Protein AF-A0A918HF29-F1 (afdb_monomer)

Organism: NCBI:txid68254

Mean predicted aligned error: 12.71 Å

Radius of gyration: 18.75 Å; Cα contacts (8 Å, |Δi|>4): 85; chains: 1; bounding box: 42×31×50 Å

pLDDT: mean 72.16, std 12.86, range [43.59, 89.19]

Sequence (106 aa):
MLRAMFMIATASAAASSNPTGVLTFLAALGAAAVCIGARWAFNVRGAVDTTLARRRAALELMGQRAGDLSLADTKSLGPGFFKFMGGVITVAGLALLALSLILATG

Foldseek 3Di:
DVVVVVVVLVVVLVVDPDLVSVLVVLLVQLVVLLVQLVCLLVVPVVPLVVVLVVVVVVVVVVCVVVPDDDPVPPPRCDSVNSNVSSPVSNVVSVVSNVVSVVSVVD

Nearest PDB structures (foldseek):
  2b5u-assembly2_C  TM=2.911E-01  e=2.385E+00  Escherichia coli
  5ew5-assembly4_D  TM=2.986E-01  e=3.570E+00  Escherichia coli

Structure (mmCIF, N/CA/C/O backbone):
data_AF-A0A918HF29-F1
#
_entry.id   AF-A0A918HF29-F1
#
loop_
_atom_site.group_PDB
_atom_site.id
_atom_site.type_symbol
_atom_site.label_atom_id
_atom_site.label_alt_id
_atom_site.label_comp_id
_atom_site.label_asym_id
_atom_site.label_entity_id
_atom_site.label_seq_id
_atom_site.pdbx_PDB_ins_code
_atom_site.Cartn_x
_atom_site.Cartn_y
_atom_site.Cartn_z
_atom_site.occupancy
_atom_site.B_iso_or_equiv
_atom_site.auth_seq_id
_atom_site.auth_comp_id
_atom_site.auth_asym_id
_atom_site.auth_atom_id
_atom_site.pdbx_PDB_model_num
ATOM 1 N N . MET A 1 1 ? 14.335 0.901 15.802 1.00 49.38 1 MET A N 1
ATOM 2 C CA . MET A 1 1 ? 15.407 0.190 15.070 1.00 49.38 1 MET A CA 1
ATOM 3 C C . MET A 1 1 ? 15.080 -0.032 13.594 1.00 49.38 1 MET A C 1
ATOM 5 O O . MET A 1 1 ? 15.836 0.463 12.776 1.00 49.38 1 MET A O 1
ATOM 9 N N . LEU A 1 2 ? 13.937 -0.631 13.228 1.00 46.12 2 LEU A N 1
ATOM 10 C CA . LEU A 1 2 ? 13.549 -0.870 11.819 1.00 46.12 2 LEU A CA 1
ATOM 11 C C . LEU A 1 2 ? 13.585 0.388 10.921 1.00 46.12 2 LEU A C 1
ATOM 13 O O . LEU A 1 2 ? 14.032 0.338 9.784 1.00 46.12 2 LEU A O 1
ATOM 17 N N . ARG A 1 3 ? 13.164 1.540 11.459 1.00 46.47 3 ARG A N 1
ATOM 18 C CA . ARG A 1 3 ? 13.126 2.824 10.739 1.00 46.47 3 ARG A CA 1
ATOM 19 C C . ARG A 1 3 ? 14.519 3.406 10.459 1.00 46.47 3 ARG A C 1
ATOM 21 O O . ARG A 1 3 ? 14.734 3.969 9.397 1.00 46.47 3 ARG A O 1
ATOM 28 N N . ALA A 1 4 ? 15.458 3.223 11.390 1.00 43.59 4 ALA A N 1
ATOM 29 C CA . ALA A 1 4 ? 16.859 3.611 11.211 1.00 43.59 4 ALA A CA 1
ATOM 30 C C . ALA A 1 4 ? 17.564 2.669 10.225 1.00 43.59 4 ALA A C 1
ATOM 32 O O . ALA A 1 4 ? 18.318 3.113 9.372 1.00 43.59 4 ALA A O 1
ATOM 33 N N . MET A 1 5 ? 17.236 1.378 10.283 1.00 49.00 5 MET A N 1
ATOM 34 C CA . MET A 1 5 ? 17.751 0.364 9.365 1.00 49.00 5 MET A CA 1
ATOM 35 C C . MET A 1 5 ? 17.302 0.625 7.915 1.00 49.00 5 MET A C 1
ATOM 37 O O . MET A 1 5 ? 18.110 0.519 6.999 1.00 49.00 5 MET A O 1
ATOM 41 N N . PHE A 1 6 ? 16.053 1.069 7.716 1.00 54.00 6 PHE A N 1
ATOM 42 C CA . PHE A 1 6 ? 15.547 1.497 6.406 1.00 54.00 6 PHE A CA 1
ATOM 43 C C . PHE A 1 6 ? 16.278 2.748 5.883 1.00 54.00 6 PHE A C 1
ATOM 45 O O . PHE A 1 6 ? 16.633 2.801 4.712 1.00 54.00 6 PHE A O 1
ATOM 52 N N . MET A 1 7 ? 16.556 3.717 6.766 1.00 52.16 7 MET A N 1
ATOM 53 C CA . MET A 1 7 ? 17.277 4.958 6.438 1.00 52.16 7 MET A CA 1
ATOM 54 C C . MET A 1 7 ? 18.748 4.706 6.058 1.00 52.16 7 MET A C 1
ATOM 56 O O . MET A 1 7 ? 19.284 5.336 5.147 1.00 52.16 7 MET A O 1
ATOM 60 N N . ILE A 1 8 ? 19.399 3.755 6.731 1.00 51.78 8 ILE A N 1
ATOM 61 C CA . ILE A 1 8 ? 20.790 3.370 6.456 1.00 51.78 8 ILE A CA 1
ATOM 62 C C . ILE A 1 8 ? 20.879 2.566 5.150 1.00 51.78 8 ILE A C 1
ATOM 64 O O . ILE A 1 8 ? 21.774 2.812 4.344 1.00 51.78 8 ILE A O 1
ATOM 68 N N . ALA A 1 9 ? 19.920 1.674 4.881 1.00 54.28 9 ALA A N 1
ATOM 69 C CA . ALA A 1 9 ? 19.857 0.941 3.615 1.00 54.28 9 ALA A CA 1
ATOM 70 C C . ALA A 1 9 ? 19.634 1.876 2.410 1.00 54.28 9 ALA A C 1
ATOM 72 O O . ALA A 1 9 ? 20.287 1.710 1.380 1.00 54.28 9 ALA A O 1
ATOM 73 N N . THR A 1 10 ? 18.786 2.905 2.553 1.00 54.50 10 THR A N 1
ATOM 74 C CA . THR A 1 10 ? 18.590 3.932 1.512 1.00 54.50 10 THR A CA 1
ATOM 75 C C . THR A 1 10 ? 19.845 4.772 1.268 1.00 54.50 10 THR A C 1
ATOM 77 O O . THR A 1 10 ? 20.131 5.121 0.127 1.00 54.50 10 THR A O 1
ATOM 80 N N . ALA A 1 11 ? 20.623 5.066 2.317 1.00 50.69 11 ALA A N 1
ATOM 81 C CA . ALA A 1 11 ? 21.866 5.826 2.189 1.00 50.69 11 ALA A CA 1
ATOM 82 C C . ALA A 1 11 ? 22.987 5.001 1.529 1.00 50.69 11 ALA A C 1
ATOM 84 O O . ALA A 1 11 ? 23.738 5.523 0.709 1.00 50.69 11 ALA A O 1
ATOM 85 N N . SER A 1 12 ? 23.069 3.699 1.828 1.00 53.78 12 SER A N 1
ATOM 86 C CA . SER A 1 12 ? 24.084 2.807 1.252 1.00 53.78 12 SER A CA 1
ATOM 87 C C . SER A 1 12 ? 23.862 2.517 -0.237 1.00 53.78 12 SER A C 1
ATOM 89 O O . SER A 1 12 ? 24.837 2.308 -0.955 1.00 53.78 12 SER A O 1
ATOM 91 N N . ALA A 1 13 ? 22.613 2.520 -0.715 1.00 53.59 13 ALA A N 1
ATOM 92 C CA . ALA A 1 13 ? 22.306 2.350 -2.138 1.00 53.59 13 ALA A CA 1
ATOM 93 C C . ALA A 1 13 ? 22.669 3.591 -2.977 1.00 53.59 13 ALA A C 1
ATOM 95 O O . ALA A 1 13 ? 23.006 3.458 -4.148 1.00 53.59 13 ALA A O 1
ATOM 96 N N . ALA A 1 14 ? 22.649 4.787 -2.375 1.00 52.97 14 ALA A N 1
ATOM 97 C CA . ALA A 1 14 ? 23.045 6.032 -3.036 1.00 52.97 14 ALA A CA 1
ATOM 98 C C . ALA A 1 14 ? 24.575 6.213 -3.138 1.00 52.97 14 ALA A C 1
ATOM 100 O O . ALA A 1 14 ? 25.044 6.992 -3.962 1.00 52.97 14 ALA A O 1
ATOM 101 N N . ALA A 1 15 ? 25.355 5.499 -2.316 1.00 53.75 15 ALA A N 1
ATOM 102 C CA . ALA A 1 15 ? 26.810 5.655 -2.221 1.00 53.75 15 ALA A CA 1
ATOM 103 C C . ALA A 1 15 ? 27.617 4.744 -3.169 1.00 53.75 15 ALA A C 1
ATOM 105 O O . ALA A 1 15 ? 28.828 4.910 -3.291 1.00 53.75 15 ALA A O 1
ATOM 106 N N . SER A 1 16 ? 26.980 3.786 -3.848 1.00 49.62 16 SER A N 1
ATOM 107 C CA . SER A 1 16 ? 27.639 2.910 -4.817 1.00 49.62 16 SER A CA 1
ATOM 108 C C . SER A 1 16 ? 27.017 3.129 -6.188 1.00 49.62 16 SER A C 1
ATOM 110 O O . SER A 1 16 ? 25.829 2.886 -6.380 1.00 49.62 16 SER A O 1
ATOM 112 N N . SER A 1 17 ? 27.827 3.562 -7.154 1.00 60.59 17 SER A N 1
ATOM 113 C CA . SER A 1 17 ? 27.497 3.643 -8.582 1.00 60.59 17 SER A CA 1
ATOM 114 C C . SER A 1 17 ? 27.344 2.245 -9.204 1.00 60.59 17 SER A C 1
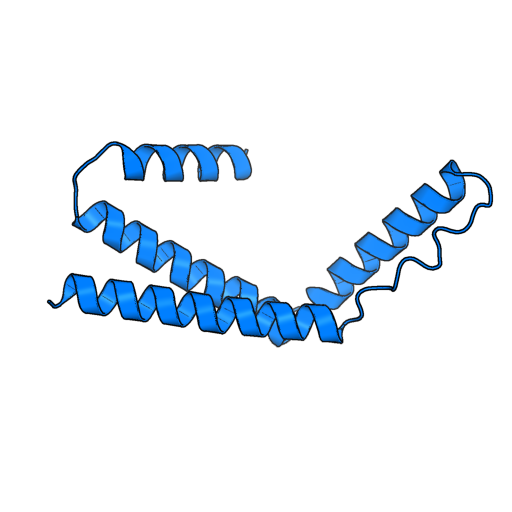ATOM 116 O O . SER A 1 17 ? 27.965 1.932 -10.217 1.00 60.59 17 SER A O 1
ATOM 118 N N . ASN A 1 18 ? 26.581 1.367 -8.553 1.00 68.19 18 ASN A N 1
ATOM 119 C CA . ASN A 1 18 ? 26.311 0.011 -8.994 1.00 68.19 18 ASN A CA 1
ATOM 120 C C . ASN A 1 18 ? 24.894 -0.012 -9.576 1.00 68.19 18 ASN A C 1
ATOM 122 O O . ASN A 1 18 ? 23.927 -0.037 -8.804 1.00 68.19 18 ASN A O 1
ATOM 126 N N . PRO A 1 19 ? 24.736 0.009 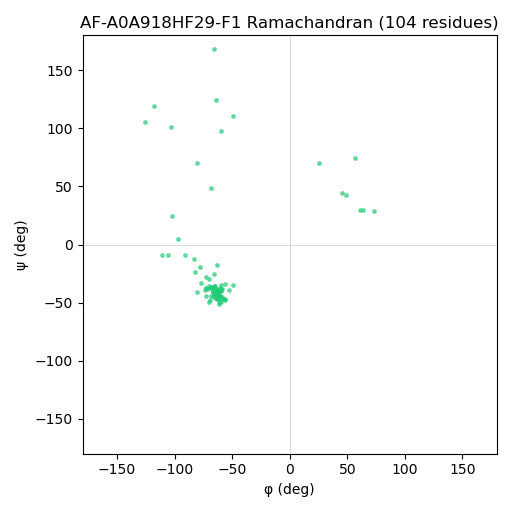-10.912 1.00 69.50 19 PRO A N 1
ATOM 127 C CA . PRO A 1 19 ? 23.418 0.068 -11.550 1.00 69.50 19 PRO A CA 1
ATOM 128 C C . PRO A 1 19 ? 22.520 -1.089 -11.090 1.00 69.50 19 PRO A C 1
ATOM 130 O O . PRO A 1 19 ? 21.333 -0.901 -10.836 1.00 69.50 19 PRO A O 1
ATOM 133 N N . THR A 1 20 ? 23.109 -2.258 -10.834 1.00 78.75 20 THR A N 1
ATOM 134 C CA . THR A 1 20 ? 22.422 -3.429 -10.278 1.00 78.75 20 THR A CA 1
ATOM 135 C C . THR A 1 20 ? 21.865 -3.183 -8.874 1.00 78.75 20 THR A C 1
ATOM 137 O O . THR A 1 20 ? 20.751 -3.605 -8.569 1.00 78.75 20 THR A O 1
ATOM 140 N N . GLY A 1 21 ? 22.600 -2.475 -8.010 1.00 75.88 21 GLY A N 1
ATOM 141 C CA . GLY A 1 21 ? 22.152 -2.154 -6.651 1.00 75.88 21 GLY A CA 1
ATOM 142 C C . GLY A 1 21 ? 20.951 -1.210 -6.655 1.00 75.88 21 GLY A C 1
ATOM 143 O O . GLY A 1 21 ? 19.983 -1.432 -5.926 1.00 75.88 21 GLY A O 1
ATOM 144 N N . VAL A 1 22 ? 20.976 -0.215 -7.544 1.00 79.50 22 VAL A N 1
ATOM 145 C CA . VAL A 1 22 ? 19.872 0.735 -7.734 1.00 79.50 22 VAL A CA 1
ATOM 146 C C . VAL A 1 22 ? 18.623 0.026 -8.260 1.00 79.50 22 VAL A C 1
ATOM 148 O O . VAL A 1 22 ? 17.548 0.216 -7.697 1.00 79.50 22 VAL A O 1
ATOM 151 N N . LEU A 1 23 ? 18.753 -0.844 -9.268 1.00 82.62 23 LEU A N 1
ATOM 152 C CA . LEU A 1 23 ? 17.629 -1.622 -9.809 1.00 82.62 23 LEU A CA 1
ATOM 153 C C . LEU A 1 23 ? 17.022 -2.560 -8.765 1.00 82.62 23 LEU A C 1
ATOM 155 O O . LEU A 1 23 ? 15.806 -2.608 -8.598 1.00 82.62 23 LEU A O 1
ATOM 159 N N . THR A 1 24 ? 17.865 -3.255 -7.999 1.00 83.81 24 THR A N 1
ATOM 160 C CA . THR A 1 24 ? 17.397 -4.159 -6.938 1.00 83.81 24 THR A CA 1
ATOM 161 C C . THR A 1 24 ? 16.638 -3.387 -5.858 1.00 83.81 24 THR A C 1
ATOM 163 O O . THR A 1 24 ? 15.589 -3.832 -5.388 1.00 83.81 24 THR A O 1
ATOM 166 N N . PHE A 1 25 ? 17.127 -2.199 -5.493 1.00 82.69 25 PHE A N 1
ATOM 167 C CA . PHE A 1 25 ? 16.452 -1.324 -4.542 1.00 82.69 25 PHE A CA 1
ATOM 168 C C . PHE A 1 25 ? 15.111 -0.809 -5.085 1.00 82.69 25 PHE A C 1
ATOM 170 O O . PHE A 1 25 ? 14.108 -0.836 -4.370 1.00 82.69 25 PHE A O 1
ATOM 177 N N . LEU A 1 26 ? 15.067 -0.395 -6.353 1.00 82.50 26 LEU A N 1
ATOM 178 C CA . LEU A 1 26 ? 13.854 0.093 -7.009 1.00 82.50 26 LEU A CA 1
ATOM 179 C C . LEU A 1 26 ? 12.783 -1.004 -7.097 1.00 82.50 26 LEU A C 1
ATOM 181 O O . LEU A 1 26 ? 11.619 -0.762 -6.767 1.00 82.50 26 LEU A O 1
ATOM 185 N N . ALA A 1 27 ? 13.189 -2.224 -7.454 1.00 82.44 27 ALA A N 1
ATOM 186 C CA . ALA A 1 27 ? 12.317 -3.389 -7.489 1.00 82.44 27 ALA A CA 1
ATOM 187 C C . ALA A 1 27 ? 11.780 -3.744 -6.091 1.00 82.44 27 ALA A C 1
ATOM 189 O O . ALA A 1 27 ? 10.575 -3.941 -5.912 1.00 82.44 27 ALA A O 1
ATOM 190 N N . ALA A 1 28 ? 12.647 -3.762 -5.074 1.00 85.31 28 ALA A N 1
ATOM 191 C CA . ALA A 1 28 ? 12.241 -4.016 -3.693 1.00 85.31 28 ALA A CA 1
ATOM 192 C C . ALA A 1 28 ? 11.256 -2.952 -3.177 1.00 85.31 28 ALA A C 1
ATOM 194 O O . ALA A 1 28 ? 10.269 -3.286 -2.515 1.00 85.31 28 ALA A O 1
ATOM 195 N N . LEU A 1 29 ? 11.485 -1.679 -3.512 1.00 83.75 29 LEU A N 1
ATOM 196 C CA . LEU A 1 29 ? 10.605 -0.574 -3.138 1.00 83.75 29 LEU A CA 1
ATOM 197 C C . LEU A 1 29 ? 9.240 -0.677 -3.831 1.00 83.75 29 LEU A C 1
ATOM 199 O O . LEU A 1 29 ? 8.209 -0.525 -3.172 1.00 83.75 29 LEU A O 1
ATOM 203 N N . GLY A 1 30 ? 9.224 -0.990 -5.129 1.00 84.31 30 GLY A N 1
ATOM 204 C CA . GLY A 1 30 ? 7.999 -1.222 -5.893 1.00 84.31 30 GLY A CA 1
ATOM 205 C C . GLY A 1 30 ? 7.178 -2.381 -5.324 1.00 84.31 30 GLY A C 1
ATOM 206 O O . GLY A 1 30 ? 5.987 -2.220 -5.053 1.00 84.31 30 GLY A O 1
ATOM 207 N N . ALA A 1 31 ? 7.816 -3.516 -5.030 1.00 83.44 31 ALA A N 1
ATOM 208 C CA . ALA A 1 31 ? 7.158 -4.673 -4.421 1.00 83.44 31 ALA A CA 1
ATOM 209 C C . ALA A 1 31 ? 6.597 -4.357 -3.023 1.00 83.44 31 ALA A C 1
ATOM 211 O O . ALA A 1 31 ? 5.455 -4.706 -2.711 1.00 83.44 31 ALA A O 1
ATOM 212 N N . ALA A 1 32 ? 7.361 -3.646 -2.188 1.00 83.88 32 ALA A N 1
ATOM 213 C CA . ALA A 1 32 ? 6.897 -3.215 -0.873 1.00 83.88 32 ALA A CA 1
ATOM 214 C C . ALA A 1 32 ? 5.686 -2.272 -0.978 1.00 83.88 32 ALA A C 1
ATOM 216 O O . ALA A 1 32 ? 4.710 -2.441 -0.240 1.00 83.88 32 ALA A O 1
ATOM 217 N N . ALA A 1 33 ? 5.715 -1.321 -1.917 1.00 82.50 33 ALA A N 1
ATOM 218 C CA . ALA A 1 33 ? 4.601 -0.419 -2.185 1.00 82.50 33 ALA A CA 1
ATOM 219 C C . ALA A 1 33 ? 3.355 -1.181 -2.656 1.00 82.50 33 ALA A C 1
ATOM 221 O O . ALA A 1 33 ? 2.274 -0.940 -2.126 1.00 82.50 33 ALA A O 1
ATOM 222 N N . VAL A 1 34 ? 3.487 -2.163 -3.554 1.00 87.44 34 VAL A N 1
ATOM 223 C CA . VAL A 1 34 ? 2.364 -3.018 -3.982 1.00 87.44 34 VAL A CA 1
ATOM 224 C C . VAL A 1 34 ? 1.754 -3.767 -2.800 1.00 87.44 34 VAL A C 1
ATOM 226 O O . VAL A 1 34 ? 0.542 -3.696 -2.599 1.00 87.44 34 VAL A O 1
ATOM 229 N N . CYS A 1 35 ? 2.574 -4.428 -1.979 1.00 82.69 35 CYS A N 1
ATOM 230 C CA . CYS A 1 35 ? 2.108 -5.185 -0.816 1.00 82.69 35 CYS A CA 1
ATOM 231 C C . CYS A 1 35 ? 1.389 -4.298 0.210 1.00 82.69 35 CYS A C 1
ATOM 233 O O . CYS A 1 35 ? 0.328 -4.664 0.724 1.00 82.69 35 CYS A O 1
ATOM 235 N N . ILE A 1 36 ? 1.949 -3.123 0.512 1.00 79.56 36 ILE A N 1
ATOM 236 C CA . ILE A 1 36 ? 1.348 -2.176 1.456 1.00 79.56 36 ILE A CA 1
ATOM 237 C C . ILE A 1 36 ? 0.088 -1.562 0.845 1.00 79.56 36 ILE A C 1
ATOM 239 O O . ILE A 1 36 ? -0.964 -1.603 1.473 1.00 79.56 36 ILE A O 1
ATOM 243 N N . GLY A 1 37 ? 0.151 -1.061 -0.383 1.00 82.38 37 GLY A N 1
ATOM 244 C CA . GLY A 1 37 ? -0.996 -0.483 -1.078 1.00 82.38 37 GLY A CA 1
ATOM 245 C C . GLY A 1 37 ? -2.164 -1.464 -1.166 1.00 82.38 37 GLY A C 1
ATOM 246 O O . GLY A 1 37 ? -3.273 -1.133 -0.750 1.00 82.38 37 GLY A O 1
ATOM 247 N N . ALA A 1 38 ? -1.903 -2.714 -1.563 1.00 80.19 38 ALA A N 1
ATOM 248 C CA . ALA A 1 38 ? -2.929 -3.745 -1.706 1.00 80.19 38 ALA A CA 1
ATOM 249 C C . ALA A 1 38 ? -3.540 -4.115 -0.351 1.00 80.19 38 ALA A C 1
ATOM 251 O O . ALA A 1 38 ? -4.756 -4.272 -0.229 1.00 80.19 38 ALA A O 1
ATOM 252 N N . ARG A 1 39 ? -2.721 -4.179 0.705 1.00 82.94 39 ARG A N 1
ATOM 253 C CA . ARG A 1 39 ? -3.207 -4.414 2.068 1.00 82.94 39 ARG A CA 1
ATOM 254 C C . ARG A 1 39 ? -4.200 -3.343 2.523 1.00 82.94 39 ARG A C 1
ATOM 256 O O . ARG A 1 39 ? -5.169 -3.682 3.199 1.00 82.94 39 ARG A O 1
ATOM 263 N N . TRP A 1 40 ? -3.982 -2.083 2.159 1.00 76.81 40 TRP A N 1
ATOM 264 C CA . TRP A 1 40 ? -4.894 -0.986 2.500 1.00 76.81 40 TRP A CA 1
ATOM 265 C C . TRP A 1 40 ? -6.097 -0.929 1.547 1.00 76.81 40 TRP A C 1
ATOM 267 O O . TRP A 1 40 ? -7.226 -0.779 2.010 1.00 76.81 40 TRP A O 1
ATOM 277 N N . ALA A 1 41 ? -5.890 -1.143 0.244 1.00 76.62 41 ALA A N 1
ATOM 278 C CA . ALA A 1 41 ? -6.937 -1.155 -0.781 1.00 76.62 41 ALA A CA 1
ATOM 279 C C . ALA A 1 41 ? -7.990 -2.246 -0.531 1.00 76.62 41 ALA A C 1
ATOM 281 O O . ALA A 1 41 ? -9.193 -1.986 -0.601 1.00 76.62 41 ALA A O 1
ATOM 282 N N . PHE A 1 42 ? -7.543 -3.452 -0.177 1.00 76.62 42 PHE A N 1
ATOM 283 C CA . PHE A 1 42 ? -8.408 -4.603 0.093 1.00 76.62 42 PHE A CA 1
ATOM 284 C C . PHE A 1 42 ? -8.698 -4.814 1.584 1.00 76.62 42 PHE A C 1
ATOM 286 O O . PHE A 1 42 ? -9.344 -5.793 1.944 1.00 76.62 42 PHE A O 1
ATOM 293 N N . ASN A 1 43 ? -8.244 -3.907 2.457 1.00 76.38 43 ASN A N 1
ATOM 294 C CA . ASN A 1 43 ? -8.387 -4.018 3.912 1.00 76.38 43 ASN A CA 1
ATOM 295 C C . ASN A 1 43 ? -7.956 -5.399 4.463 1.00 76.38 43 ASN A C 1
ATOM 297 O O . ASN A 1 43 ? -8.615 -6.003 5.312 1.00 76.38 43 ASN A O 1
ATOM 301 N N . VAL A 1 44 ? -6.836 -5.927 3.964 1.00 71.69 44 VAL A N 1
ATOM 302 C CA . VAL A 1 44 ? -6.353 -7.264 4.329 1.00 71.69 44 VAL A CA 1
ATOM 303 C C . VAL A 1 44 ? -6.005 -7.288 5.820 1.00 71.69 44 VAL A C 1
ATOM 305 O O . VAL A 1 44 ? -5.190 -6.488 6.294 1.00 71.69 44 VAL A O 1
ATOM 308 N N . ARG A 1 45 ? -6.620 -8.223 6.559 1.00 72.44 45 ARG A N 1
ATOM 309 C CA . ARG A 1 45 ? -6.548 -8.346 8.031 1.00 72.44 45 ARG A CA 1
ATOM 310 C C . ARG A 1 45 ? -7.079 -7.122 8.799 1.00 72.44 45 ARG A C 1
ATOM 312 O O . ARG A 1 45 ? -6.562 -6.823 9.874 1.00 72.44 45 ARG A O 1
ATOM 319 N N . GLY A 1 46 ? -8.043 -6.379 8.252 1.00 71.31 46 GLY A N 1
ATOM 320 C CA . GLY A 1 46 ? -8.592 -5.200 8.935 1.00 71.31 46 GLY A CA 1
ATOM 321 C C . GLY A 1 46 ? -7.545 -4.098 9.137 1.00 71.31 46 GLY A C 1
ATOM 322 O O . GLY A 1 46 ? -7.563 -3.382 10.135 1.00 71.31 46 GLY A O 1
ATOM 323 N N . ALA A 1 47 ? -6.554 -3.988 8.244 1.00 72.06 47 ALA A N 1
ATOM 324 C CA . ALA A 1 47 ? -5.478 -3.001 8.365 1.00 72.06 47 ALA A CA 1
ATOM 325 C C . ALA A 1 47 ? -6.002 -1.553 8.391 1.00 72.06 47 ALA A C 1
ATOM 327 O O . ALA A 1 47 ? -5.460 -0.704 9.103 1.00 72.06 47 ALA A O 1
ATOM 328 N N . VAL A 1 48 ? -7.077 -1.281 7.651 1.00 74.12 48 VAL A N 1
ATOM 329 C CA . VAL A 1 48 ? -7.755 0.018 7.660 1.00 74.12 48 VAL A CA 1
ATOM 330 C C . VAL A 1 48 ? -8.521 0.191 8.969 1.00 74.12 48 VAL A C 1
ATOM 332 O O . VAL A 1 48 ? -8.380 1.225 9.615 1.00 74.12 48 VAL A O 1
ATOM 335 N N . ASP A 1 49 ? -9.233 -0.840 9.422 1.00 75.00 49 ASP A N 1
ATOM 336 C CA . ASP A 1 49 ? -10.029 -0.791 10.656 1.00 75.00 49 ASP A CA 1
ATOM 337 C C . ASP A 1 49 ? -9.160 -0.612 11.902 1.00 75.00 49 ASP A C 1
ATOM 339 O O . ASP A 1 49 ? -9.456 0.212 12.762 1.00 75.00 49 ASP A O 1
ATOM 343 N N . THR A 1 50 ? -8.026 -1.307 11.973 1.00 76.75 50 THR A N 1
ATOM 344 C CA . THR A 1 50 ? -7.042 -1.153 13.056 1.00 76.75 50 THR A CA 1
ATOM 345 C C . THR A 1 50 ? -6.393 0.230 13.048 1.00 76.75 50 THR A C 1
ATOM 347 O O . THR A 1 50 ? -6.154 0.809 14.110 1.00 76.75 50 THR A O 1
ATOM 350 N N . THR A 1 51 ? -6.141 0.799 11.867 1.00 76.31 51 THR A N 1
ATOM 351 C CA . THR A 1 51 ? -5.617 2.165 11.737 1.00 76.31 51 THR A CA 1
ATOM 352 C C . THR A 1 51 ? -6.650 3.197 12.180 1.00 76.31 51 THR A C 1
ATOM 354 O O . THR A 1 51 ? -6.319 4.128 12.919 1.00 76.31 51 THR A O 1
ATOM 357 N N . LEU A 1 52 ? -7.903 3.020 11.766 1.00 74.00 52 LEU A N 1
ATOM 358 C CA . LEU A 1 52 ? -9.015 3.876 12.163 1.00 74.00 52 LEU A CA 1
ATOM 359 C C . LEU A 1 52 ? -9.276 3.783 13.669 1.00 74.00 52 LEU A C 1
ATOM 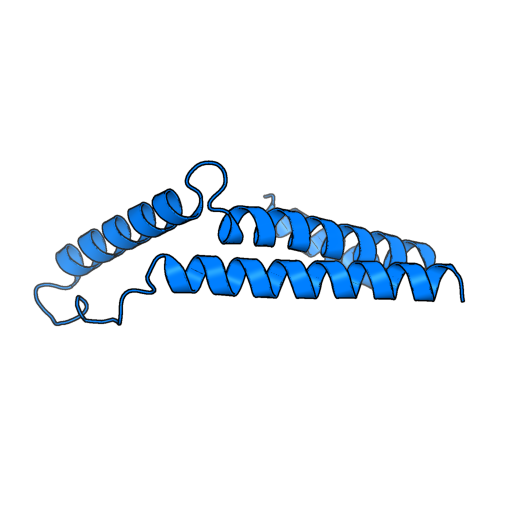361 O O . LEU A 1 52 ? -9.419 4.818 14.313 1.00 74.00 52 LEU A O 1
ATOM 365 N N . ALA A 1 53 ? -9.250 2.580 14.246 1.00 79.69 53 ALA A N 1
ATOM 366 C CA . ALA A 1 53 ? -9.396 2.365 1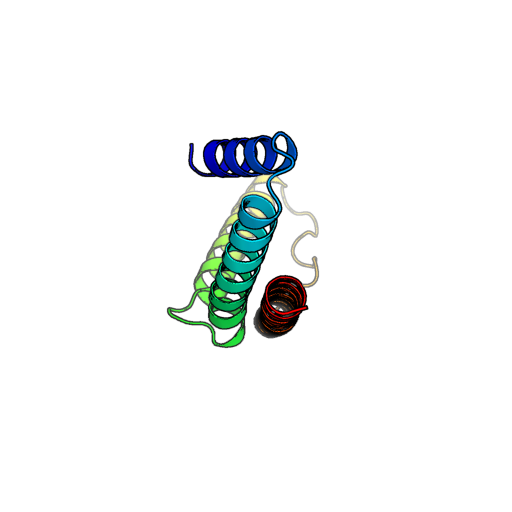5.684 1.00 79.69 53 ALA A CA 1
ATOM 367 C C . ALA A 1 53 ? -8.289 3.073 16.481 1.00 79.69 53 ALA A C 1
ATOM 369 O O . ALA A 1 53 ? -8.580 3.782 17.441 1.00 79.69 53 ALA A O 1
ATOM 370 N N . ARG A 1 54 ? -7.024 2.977 16.041 1.00 78.81 54 ARG A N 1
ATOM 371 C CA . ARG A 1 54 ? -5.915 3.714 16.676 1.00 78.81 54 ARG A CA 1
ATOM 372 C C . ARG A 1 54 ? -6.075 5.226 16.572 1.00 78.81 54 ARG A C 1
ATOM 374 O O . ARG A 1 54 ? -5.762 5.928 17.528 1.00 78.81 54 ARG A O 1
ATOM 381 N N . ARG A 1 55 ? -6.534 5.737 15.426 1.00 73.00 55 ARG A N 1
ATOM 382 C CA . ARG A 1 55 ? -6.762 7.179 15.253 1.00 73.00 55 ARG A CA 1
ATOM 383 C C . ARG A 1 55 ? -7.902 7.683 16.129 1.00 73.00 55 ARG A C 1
ATOM 385 O O . ARG A 1 55 ? -7.748 8.742 16.720 1.00 73.00 55 ARG A O 1
ATOM 392 N N . ARG A 1 56 ? -8.996 6.926 16.252 1.00 75.25 56 ARG A N 1
ATOM 393 C CA . ARG A 1 56 ? -10.108 7.256 17.159 1.00 75.25 56 ARG A CA 1
ATOM 394 C C . ARG A 1 56 ? -9.643 7.298 18.611 1.00 75.25 56 ARG A C 1
ATOM 396 O O . ARG A 1 56 ? -9.809 8.327 19.246 1.00 75.25 56 ARG A O 1
ATOM 403 N N . ALA A 1 57 ? -8.933 6.268 19.071 1.00 79.19 57 ALA A N 1
ATOM 404 C CA . ALA A 1 57 ? -8.372 6.247 20.423 1.00 79.19 57 ALA A CA 1
ATOM 405 C C . ALA A 1 57 ? -7.395 7.414 20.676 1.00 79.19 57 ALA A C 1
ATOM 407 O O . ALA A 1 57 ? -7.397 8.020 21.742 1.00 79.19 57 ALA A O 1
ATOM 408 N N . ALA A 1 58 ? -6.570 7.777 19.687 1.00 79.19 58 ALA A N 1
ATOM 409 C CA . ALA A 1 58 ? -5.676 8.929 19.802 1.00 79.19 58 ALA A CA 1
ATOM 410 C C . ALA A 1 58 ? -6.440 10.263 19.864 1.00 79.19 58 ALA A C 1
ATOM 412 O O . ALA A 1 58 ? -6.061 11.141 20.633 1.00 79.19 58 ALA A O 1
ATOM 413 N N . LEU A 1 59 ? -7.510 10.417 19.079 1.00 73.31 59 LEU A N 1
ATOM 414 C CA . LEU A 1 59 ? -8.368 11.604 19.110 1.00 73.31 59 LEU A CA 1
ATOM 415 C C . LEU A 1 59 ? -9.155 11.706 20.420 1.00 73.31 59 LEU A C 1
ATOM 417 O O . LEU A 1 59 ? -9.283 12.805 20.943 1.00 73.31 59 LEU A O 1
ATOM 421 N N . GLU A 1 60 ? -9.614 10.589 20.983 1.00 76.00 60 GLU A N 1
ATOM 422 C CA . GLU A 1 60 ? -10.262 10.543 22.300 1.00 76.00 60 GLU A CA 1
ATOM 423 C C . GLU A 1 60 ? -9.300 10.983 23.412 1.00 76.00 60 GLU A C 1
ATOM 425 O O . GLU A 1 60 ? -9.646 11.846 24.216 1.00 76.00 60 GLU A O 1
ATOM 430 N N . LEU A 1 61 ? -8.059 10.481 23.409 1.00 77.00 61 LEU A N 1
ATOM 431 C CA . LEU A 1 61 ? -7.022 10.913 24.356 1.00 77.00 61 LEU A CA 1
ATOM 432 C C . LEU A 1 61 ? -6.661 12.395 24.197 1.00 77.00 61 LEU A C 1
ATOM 434 O O . LEU A 1 61 ? -6.411 13.086 25.186 1.00 77.00 61 LEU A O 1
ATOM 438 N N . MET A 1 62 ? -6.623 12.894 22.960 1.00 69.44 62 MET A N 1
ATOM 439 C CA . MET A 1 62 ? -6.383 14.312 22.692 1.00 69.44 62 MET A CA 1
ATOM 440 C C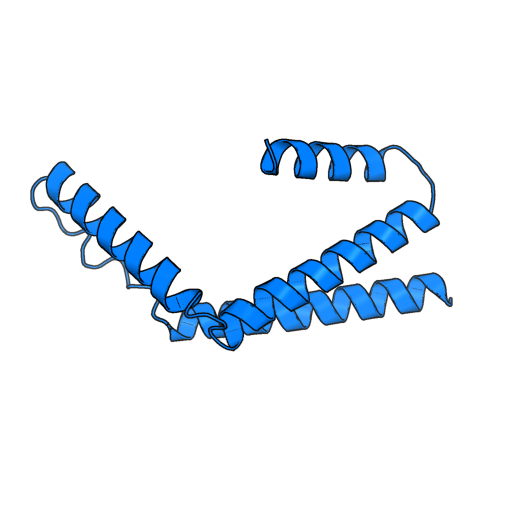 . MET A 1 62 ? -7.576 15.179 23.101 1.00 69.44 62 MET A C 1
ATOM 442 O O . MET A 1 62 ? -7.358 16.246 23.659 1.00 69.44 62 MET A O 1
ATOM 446 N N . GLY A 1 63 ? -8.812 14.719 22.900 1.00 68.31 63 GLY A N 1
ATOM 447 C CA . GLY A 1 63 ? -10.025 15.406 23.350 1.00 68.31 63 GLY A CA 1
ATOM 448 C C . GLY A 1 63 ? -10.110 15.489 24.874 1.00 68.31 63 GLY A C 1
ATOM 449 O O . GLY A 1 63 ? -10.413 16.549 25.416 1.00 68.31 63 GLY A O 1
ATOM 450 N N . GLN A 1 64 ? -9.734 14.414 25.572 1.00 69.38 64 GLN A N 1
ATOM 451 C CA . GLN A 1 64 ? -9.626 14.406 27.033 1.00 69.38 64 GLN A CA 1
ATOM 452 C C . GLN A 1 64 ? -8.517 15.333 27.552 1.00 69.38 64 GLN A C 1
ATOM 454 O O . GLN A 1 64 ? -8.687 15.958 28.595 1.00 69.38 64 GLN A O 1
ATOM 459 N N . ARG A 1 65 ? -7.389 15.454 26.835 1.00 67.81 65 ARG A N 1
ATOM 460 C CA . ARG A 1 65 ? -6.296 16.379 27.193 1.00 67.81 65 ARG A CA 1
ATOM 461 C C . ARG A 1 65 ? -6.577 17.838 26.851 1.00 67.81 65 ARG A C 1
ATOM 463 O O . ARG A 1 65 ? -6.071 18.710 27.547 1.00 67.81 65 ARG A O 1
ATOM 470 N N . ALA A 1 66 ? -7.304 18.099 25.769 1.00 64.69 66 ALA A N 1
ATOM 471 C CA . ALA A 1 66 ? -7.508 19.447 25.250 1.00 64.69 66 ALA A CA 1
ATOM 472 C C . ALA A 1 66 ? -8.633 20.206 25.958 1.00 64.69 66 ALA A C 1
ATOM 474 O O . ALA A 1 66 ? -8.715 21.412 25.769 1.00 64.69 66 ALA A O 1
ATOM 475 N N . GLY A 1 67 ? -9.462 19.534 26.767 1.00 62.78 67 GLY A N 1
ATOM 476 C CA . GLY A 1 67 ? -10.531 20.192 27.515 1.00 62.78 67 GLY A CA 1
ATOM 477 C C . GLY A 1 67 ? -11.471 20.961 26.586 1.00 62.78 67 GLY A C 1
ATOM 478 O O . GLY A 1 67 ? -11.437 22.182 26.531 1.00 62.78 67 GLY A O 1
ATOM 479 N N . ASP A 1 68 ? -12.318 20.230 25.866 1.00 63.19 68 ASP A N 1
ATOM 480 C CA . ASP A 1 68 ? -13.582 20.766 25.343 1.00 63.19 68 ASP A CA 1
ATOM 481 C C . ASP A 1 68 ? -13.549 21.748 24.151 1.00 63.19 68 ASP A C 1
ATOM 483 O O . ASP A 1 68 ? -14.475 22.532 23.966 1.00 63.19 68 ASP A O 1
ATOM 487 N N . LEU A 1 69 ? -12.560 21.685 23.251 1.00 53.88 69 LEU A N 1
ATOM 488 C CA . LEU A 1 69 ? -12.644 22.433 21.986 1.00 53.88 69 LEU A CA 1
ATOM 489 C C . LEU A 1 69 ? -12.456 21.558 20.749 1.00 53.88 69 LEU A C 1
ATOM 491 O O . LEU A 1 69 ? -11.348 21.176 20.384 1.00 53.88 69 LEU A O 1
ATOM 495 N N . SER A 1 70 ? -13.584 21.310 20.075 1.00 52.53 70 SER A N 1
ATOM 496 C CA . SER A 1 70 ? -13.729 21.448 18.618 1.00 52.53 70 SER A CA 1
ATOM 497 C C . SER A 1 70 ? -12.591 20.864 17.758 1.00 52.53 70 SER A C 1
ATOM 499 O O . SER A 1 70 ? -12.108 21.479 16.814 1.00 52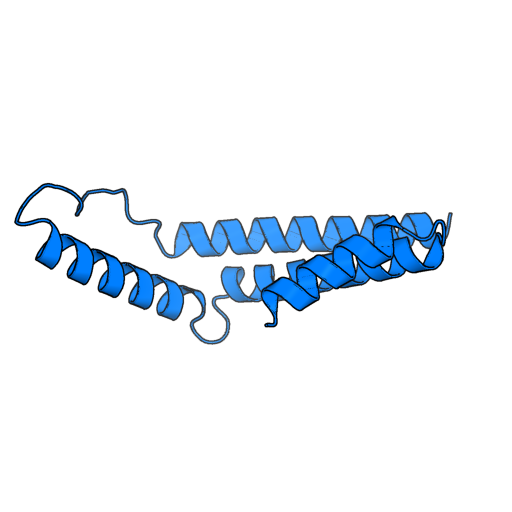.53 70 SER A O 1
ATOM 501 N N . LEU A 1 71 ? -12.131 19.656 18.088 1.00 52.53 71 LEU A N 1
ATOM 502 C CA . LEU A 1 71 ? -11.221 18.852 17.254 1.00 52.53 71 LEU A CA 1
ATOM 503 C C . LEU A 1 71 ? -11.910 17.608 16.679 1.00 52.53 71 LEU A C 1
ATOM 505 O O . LEU A 1 71 ? -11.371 16.951 15.784 1.00 52.53 71 LEU A O 1
ATOM 509 N N . ALA A 1 72 ? -13.131 17.329 17.151 1.00 48.88 72 ALA A N 1
ATOM 510 C CA . ALA A 1 72 ? -13.997 16.264 16.658 1.00 48.88 72 ALA A CA 1
ATOM 511 C C . ALA A 1 72 ? -14.409 16.456 15.184 1.00 48.88 72 ALA A C 1
ATOM 513 O O . ALA A 1 72 ? -14.789 15.483 14.538 1.00 48.88 72 ALA A O 1
ATOM 514 N N . ASP A 1 73 ? -14.266 17.669 14.635 1.00 47.88 73 ASP A N 1
ATOM 515 C CA . ASP A 1 73 ? -14.628 18.003 13.251 1.00 47.88 73 ASP A CA 1
ATOM 516 C C . ASP A 1 73 ? -13.423 18.093 12.295 1.00 47.88 73 ASP A C 1
ATOM 518 O O . ASP A 1 73 ? -13.459 18.723 11.240 1.00 47.88 73 ASP A O 1
ATOM 522 N N . THR A 1 74 ? -12.312 17.422 12.609 1.00 51.25 74 THR A N 1
ATOM 523 C CA . THR A 1 74 ? -11.260 17.203 11.603 1.00 51.25 74 THR A CA 1
ATOM 524 C C . THR A 1 74 ? -11.639 16.032 10.706 1.00 51.25 74 THR A C 1
ATOM 526 O O . THR A 1 74 ? -11.053 14.954 10.782 1.00 51.25 74 THR A O 1
ATOM 529 N N . LYS A 1 75 ? -12.668 16.258 9.873 1.00 52.97 75 LYS A N 1
ATOM 530 C CA . LYS A 1 75 ? -12.967 15.570 8.605 1.00 52.97 75 LYS A CA 1
ATOM 531 C C . LYS A 1 75 ? -12.385 14.155 8.565 1.00 52.97 75 LYS A C 1
ATOM 533 O O . LYS A 1 75 ? -11.376 13.901 7.906 1.00 52.97 75 LYS A O 1
ATOM 538 N N . SER A 1 76 ? -12.975 13.273 9.376 1.00 56.84 76 SER A N 1
ATOM 539 C CA . SER A 1 76 ? -12.479 11.918 9.610 1.00 56.84 76 SER A CA 1
ATOM 540 C C . SER A 1 76 ? -12.198 11.252 8.266 1.00 56.84 76 SER A C 1
ATOM 542 O O . SER A 1 76 ? -13.120 11.018 7.484 1.00 56.84 76 SER A O 1
ATOM 544 N N . LEU A 1 77 ? -10.917 11.018 7.959 1.00 65.25 77 LEU A N 1
ATOM 545 C CA . LEU A 1 77 ? -10.494 10.316 6.750 1.00 65.25 77 LEU A CA 1
ATOM 546 C C . LEU A 1 77 ? -11.127 8.926 6.797 1.00 65.25 77 LEU A C 1
ATOM 548 O O . LEU A 1 77 ? -10.657 8.039 7.509 1.00 65.25 77 LEU A O 1
ATOM 552 N N . GLY A 1 78 ? -12.255 8.779 6.105 1.00 68.00 78 GLY A N 1
ATOM 553 C CA . GLY A 1 78 ? -13.076 7.584 6.181 1.00 68.00 78 GLY A CA 1
ATOM 554 C C . GLY A 1 78 ? -12.360 6.358 5.610 1.00 68.00 78 GLY A C 1
ATOM 555 O O . GLY A 1 78 ? -11.356 6.488 4.901 1.00 68.00 78 GLY A O 1
ATOM 556 N N . PRO A 1 79 ? -12.906 5.153 5.838 1.00 72.12 79 PRO A N 1
ATOM 557 C CA . PRO A 1 79 ? -12.375 3.914 5.266 1.00 72.12 79 PRO A CA 1
ATOM 558 C C . PRO A 1 79 ? -12.129 4.010 3.750 1.00 72.12 79 PRO A C 1
ATOM 560 O O . PRO A 1 79 ? -11.144 3.479 3.242 1.00 72.12 79 PRO A O 1
ATOM 563 N N . GLY A 1 80 ? -12.982 4.750 3.030 1.00 75.19 80 GLY A N 1
ATOM 564 C CA . GLY A 1 80 ? -12.846 4.994 1.592 1.00 75.19 80 GLY A CA 1
ATOM 565 C C . GLY A 1 80 ? -11.563 5.735 1.195 1.00 75.19 80 GLY A C 1
ATOM 566 O O . GLY A 1 80 ? -10.936 5.355 0.211 1.00 75.19 80 GLY A O 1
ATOM 567 N N . PHE A 1 81 ? -11.113 6.722 1.979 1.00 76.94 81 PHE A N 1
ATOM 568 C CA . PHE A 1 81 ? -9.867 7.450 1.705 1.00 76.94 81 PHE A CA 1
ATOM 569 C C . PHE A 1 81 ? -8.650 6.527 1.798 1.00 76.94 81 PHE A C 1
ATOM 571 O O . PHE A 1 81 ? -7.760 6.562 0.952 1.00 76.94 81 PHE A O 1
ATOM 578 N N . PHE A 1 82 ? -8.631 5.654 2.803 1.00 76.94 82 PHE A N 1
ATOM 579 C CA . PHE A 1 82 ? -7.547 4.697 2.988 1.00 76.94 82 PHE A CA 1
ATOM 580 C C . PHE A 1 82 ? -7.514 3.625 1.901 1.00 76.94 82 PHE A C 1
ATOM 582 O O . PHE A 1 82 ? -6.430 3.261 1.446 1.00 76.94 82 PHE A O 1
ATOM 589 N N . LYS A 1 83 ? -8.682 3.173 1.434 1.00 79.62 83 LYS A N 1
ATOM 590 C CA . LYS A 1 83 ? -8.768 2.268 0.281 1.00 79.62 83 LYS A CA 1
ATOM 591 C C . LYS A 1 83 ? -8.289 2.948 -1.004 1.00 79.62 83 LYS A C 1
ATOM 593 O O . LYS A 1 83 ? -7.525 2.341 -1.749 1.00 79.62 83 LYS A O 1
ATOM 598 N N . PHE A 1 84 ? -8.671 4.209 -1.225 1.00 81.88 84 PHE A N 1
ATOM 599 C CA . PHE A 1 84 ? -8.211 5.007 -2.365 1.00 81.88 84 PHE A CA 1
ATOM 600 C C . PHE A 1 84 ? -6.689 5.198 -2.352 1.00 81.88 84 PHE A C 1
ATOM 602 O O . PHE A 1 84 ? -6.020 4.861 -3.325 1.00 81.88 84 PHE A O 1
ATOM 609 N N . MET A 1 85 ? -6.126 5.646 -1.225 1.00 82.44 85 MET A N 1
ATOM 610 C CA . MET A 1 85 ? -4.677 5.790 -1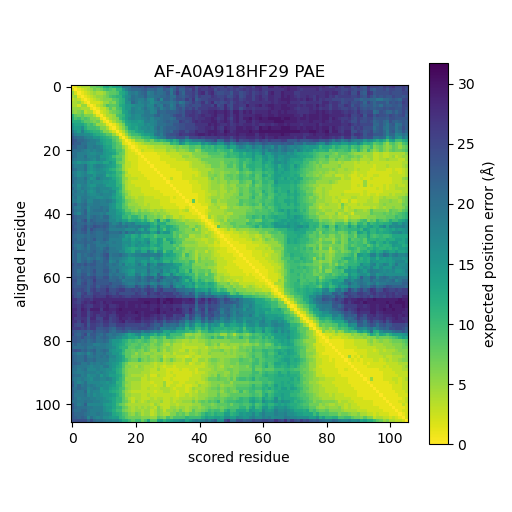.060 1.00 82.44 85 MET A CA 1
ATOM 611 C C . MET A 1 85 ? -3.947 4.456 -1.232 1.00 82.44 85 MET A C 1
ATOM 613 O O . MET A 1 85 ? -2.905 4.415 -1.878 1.00 82.44 85 MET A O 1
ATOM 617 N N . GLY A 1 86 ? -4.508 3.360 -0.712 1.00 82.25 86 GLY A N 1
ATOM 618 C CA . GLY A 1 86 ? -3.990 2.015 -0.946 1.00 82.25 8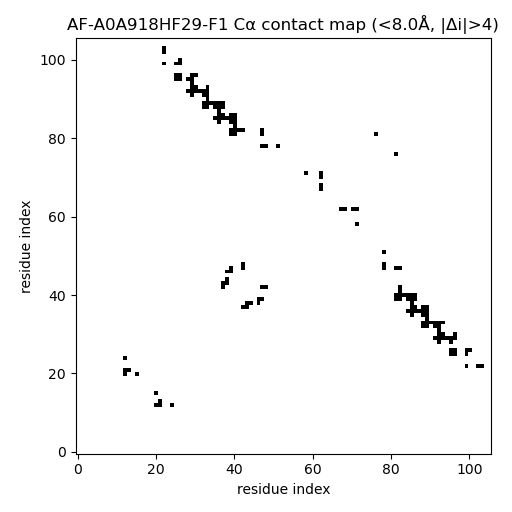6 GLY A CA 1
ATOM 619 C C . GLY A 1 86 ? -3.898 1.688 -2.437 1.00 82.25 86 GLY A C 1
ATOM 620 O O . GLY A 1 86 ? -2.839 1.279 -2.902 1.00 82.25 86 GLY A O 1
ATOM 621 N N . GLY A 1 87 ? -4.965 1.954 -3.197 1.00 82.69 87 GLY A N 1
ATOM 622 C CA . GLY A 1 87 ? -4.991 1.752 -4.647 1.00 82.69 87 GLY A CA 1
ATOM 623 C C . GLY A 1 87 ? -3.948 2.592 -5.389 1.00 82.69 87 GLY A C 1
ATOM 624 O O . GLY A 1 87 ? -3.201 2.052 -6.203 1.00 82.69 87 GLY A O 1
ATOM 625 N N . VAL A 1 88 ? -3.832 3.883 -5.062 1.00 88.25 88 VAL A N 1
ATOM 626 C CA . VAL A 1 88 ? -2.815 4.777 -5.649 1.00 88.25 88 VAL A CA 1
ATOM 627 C C . VAL A 1 88 ? -1.401 4.251 -5.383 1.00 88.25 88 VAL A C 1
ATOM 629 O O . VAL A 1 88 ? -0.586 4.185 -6.301 1.00 88.25 88 VAL A O 1
ATOM 632 N N . ILE A 1 89 ? -1.118 3.821 -4.149 1.00 84.06 89 ILE A N 1
ATOM 633 C CA . ILE A 1 89 ? 0.188 3.268 -3.765 1.00 84.06 89 ILE A CA 1
ATOM 634 C C . ILE A 1 89 ? 0.471 1.960 -4.519 1.00 84.06 89 ILE A C 1
ATOM 636 O O . ILE A 1 89 ? 1.599 1.746 -4.961 1.00 84.06 89 ILE A O 1
ATOM 640 N N . THR A 1 90 ? -0.534 1.101 -4.716 1.00 87.19 90 THR A N 1
ATOM 641 C CA . THR A 1 90 ? -0.380 -0.128 -5.508 1.00 87.19 90 THR A CA 1
ATOM 642 C C . THR A 1 90 ? -0.033 0.172 -6.961 1.00 87.19 90 THR A C 1
ATOM 644 O O . THR A 1 90 ? 0.903 -0.425 -7.491 1.00 87.19 90 THR A O 1
ATOM 647 N N . VAL A 1 91 ? -0.746 1.104 -7.600 1.00 89.19 91 VAL A N 1
ATOM 648 C CA . VAL A 1 91 ? -0.489 1.486 -8.999 1.00 89.19 91 VAL A CA 1
ATOM 649 C C . VAL A 1 91 ? 0.901 2.106 -9.143 1.00 89.19 91 VAL A C 1
ATOM 651 O O . VAL A 1 91 ? 1.651 1.723 -10.039 1.00 89.19 91 VAL A O 1
ATOM 654 N N . ALA A 1 92 ? 1.289 2.996 -8.227 1.00 85.56 92 ALA A N 1
ATOM 655 C CA . ALA A 1 92 ? 2.628 3.581 -8.212 1.00 85.56 92 ALA A CA 1
ATOM 656 C C . ALA A 1 92 ? 3.725 2.517 -8.011 1.00 85.56 92 ALA A C 1
ATOM 658 O O . ALA A 1 92 ? 4.757 2.557 -8.678 1.00 85.56 92 ALA A O 1
ATOM 659 N N . GLY A 1 93 ? 3.491 1.534 -7.136 1.00 83.31 93 GLY A N 1
ATOM 660 C CA . GLY A 1 93 ? 4.401 0.407 -6.930 1.00 83.31 93 GLY A CA 1
ATOM 661 C C . GLY A 1 93 ? 4.567 -0.463 -8.180 1.00 83.31 93 GLY A C 1
ATOM 662 O O . GLY A 1 93 ? 5.691 -0.811 -8.533 1.00 83.31 93 GLY A O 1
ATOM 663 N N . LEU A 1 94 ? 3.473 -0.758 -8.892 1.00 88.00 94 LEU A N 1
ATOM 664 C CA . LEU A 1 94 ? 3.518 -1.478 -10.171 1.00 88.00 94 LEU A CA 1
ATOM 665 C C . LEU A 1 94 ? 4.273 -0.691 -11.247 1.00 88.00 94 LEU A C 1
ATOM 667 O O . LEU A 1 94 ? 5.069 -1.277 -11.977 1.00 88.00 94 LEU A O 1
ATOM 671 N N . ALA A 1 95 ? 4.072 0.626 -11.318 1.00 88.50 95 ALA A N 1
ATOM 672 C CA . ALA A 1 95 ? 4.805 1.483 -12.245 1.00 88.50 95 ALA A CA 1
ATOM 673 C C . ALA A 1 95 ? 6.316 1.478 -11.956 1.00 88.50 95 ALA A C 1
ATOM 675 O O . ALA A 1 95 ? 7.113 1.372 -12.885 1.00 88.50 95 ALA A O 1
ATOM 676 N N . LEU A 1 96 ? 6.718 1.520 -10.679 1.00 85.00 96 LEU A N 1
ATOM 677 C CA 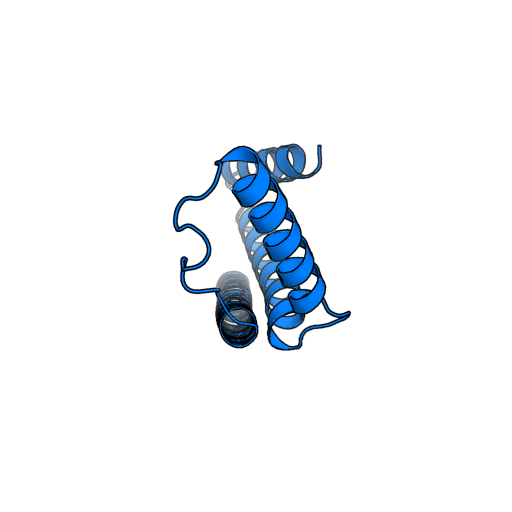. LEU A 1 96 ? 8.125 1.400 -10.276 1.00 85.00 96 LEU A CA 1
ATOM 678 C C . LEU A 1 96 ? 8.727 0.038 -10.644 1.00 85.00 96 LEU A C 1
ATOM 680 O O . LEU A 1 96 ? 9.864 -0.014 -11.110 1.00 85.00 96 LEU A O 1
ATOM 684 N N . LEU A 1 97 ? 7.972 -1.053 -10.476 1.00 86.81 97 LEU A N 1
ATOM 685 C CA . LEU A 1 97 ? 8.404 -2.388 -10.901 1.00 86.81 97 LEU A CA 1
ATOM 686 C C . LEU A 1 97 ? 8.583 -2.467 -12.420 1.00 86.81 97 LEU A C 1
ATOM 688 O O . LEU A 1 97 ? 9.605 -2.966 -12.887 1.00 86.81 97 LEU A O 1
ATOM 692 N N . ALA A 1 98 ? 7.621 -1.946 -13.184 1.00 86.12 98 ALA A N 1
ATOM 693 C CA . ALA A 1 98 ? 7.696 -1.910 -14.641 1.00 86.12 98 ALA A CA 1
ATOM 694 C C . ALA A 1 98 ? 8.896 -1.082 -15.118 1.00 86.12 98 ALA A C 1
ATOM 696 O O . ALA A 1 98 ? 9.652 -1.536 -15.972 1.00 86.12 98 ALA A O 1
ATOM 697 N N . LEU A 1 99 ? 9.122 0.090 -14.518 1.00 85.25 99 LEU A N 1
ATOM 698 C CA . LEU A 1 99 ? 10.269 0.939 -14.828 1.00 85.25 99 LEU A CA 1
ATOM 699 C C . LEU A 1 99 ? 11.595 0.230 -14.521 1.00 85.25 99 LEU A C 1
ATOM 701 O O . LEU A 1 99 ? 12.499 0.240 -15.352 1.00 85.25 99 LEU A O 1
ATOM 705 N N . SER A 1 100 ? 11.697 -0.425 -13.359 1.00 83.69 100 SER A N 1
ATOM 706 C CA . SER A 1 100 ? 12.880 -1.209 -12.989 1.00 83.69 100 SER A CA 1
ATOM 707 C C . SER A 1 100 ? 13.140 -2.354 -13.965 1.00 83.69 100 SER A C 1
ATOM 709 O O . SER A 1 100 ? 14.297 -2.656 -14.235 1.00 83.69 100 SER A O 1
ATOM 711 N N . LEU A 1 101 ? 12.088 -3.002 -14.472 1.00 85.31 101 LEU A N 1
ATOM 712 C CA . LEU A 1 101 ? 12.221 -4.082 -15.444 1.00 85.31 101 LEU A CA 1
ATOM 713 C C . LEU A 1 101 ? 12.713 -3.545 -16.790 1.00 85.31 101 LEU A C 1
ATOM 715 O O . LEU A 1 101 ? 13.675 -4.075 -17.328 1.00 85.31 101 LEU A O 1
ATOM 719 N N . ILE A 1 102 ? 12.105 -2.462 -17.284 1.00 87.94 102 ILE A N 1
ATOM 720 C CA . ILE A 1 102 ? 12.494 -1.813 -18.544 1.00 87.94 102 ILE A CA 1
ATOM 721 C C . ILE A 1 102 ? 13.967 -1.397 -18.499 1.00 87.94 102 ILE A C 1
ATOM 723 O O . ILE A 1 102 ? 14.710 -1.705 -19.424 1.00 87.94 102 ILE A O 1
ATOM 727 N N . LEU A 1 103 ? 14.402 -0.762 -17.406 1.00 83.06 103 LEU A N 1
ATOM 728 C CA . LEU A 1 103 ? 15.798 -0.357 -17.204 1.00 83.06 103 LEU A CA 1
ATOM 729 C C . LEU A 1 103 ? 16.768 -1.542 -17.079 1.00 83.06 103 LEU A C 1
ATOM 731 O O . LEU A 1 103 ? 17.953 -1.375 -17.336 1.00 83.06 103 LEU A O 1
ATOM 735 N N . ALA A 1 104 ? 16.295 -2.715 -16.651 1.00 79.56 104 ALA A N 1
ATOM 736 C CA . ALA A 1 104 ? 17.117 -3.919 -16.555 1.00 79.56 104 ALA A CA 1
ATOM 737 C C . ALA A 1 104 ? 17.254 -4.659 -17.897 1.00 79.56 104 ALA A C 1
ATOM 739 O O . ALA A 1 104 ? 18.194 -5.432 -18.067 1.00 79.56 104 ALA A O 1
ATOM 740 N N . THR A 1 105 ? 16.308 -4.463 -18.821 1.00 79.50 105 THR A N 1
ATOM 741 C CA . THR A 1 105 ? 16.263 -5.144 -20.128 1.00 79.50 105 THR A CA 1
ATOM 742 C C . THR A 1 105 ? 16.663 -4.265 -21.315 1.00 79.50 105 THR A C 1
ATOM 744 O O . THR A 1 105 ? 16.731 -4.779 -22.431 1.00 79.50 105 THR A O 1
ATOM 747 N N . GLY A 1 106 ? 16.833 -2.959 -21.097 1.00 65.25 106 GLY A N 1
ATOM 748 C CA . GLY A 1 106 ? 17.151 -1.960 -22.123 1.00 65.25 106 GLY A CA 1
ATOM 749 C C . GLY A 1 106 ? 18.625 -1.608 -22.234 1.00 65.25 106 GLY A C 1
ATOM 750 O O . GLY A 1 106 ? 19.429 -2.088 -21.405 1.00 65.25 106 GLY A O 1
#

Solvent-accessible surface area (backbone atoms only — not comparable to full-atom values): 5717 Å² total; per-residue (Å²): 108,72,70,58,52,52,54,50,53,58,51,58,48,74,73,46,100,41,70,66,55,47,40,53,50,40,34,52,50,10,52,51,31,28,56,52,10,45,31,30,41,67,35,53,91,43,48,47,57,55,51,51,50,51,51,51,55,51,50,51,55,47,48,70,70,62,65,86,65,92,61,91,76,65,73,74,81,45,75,66,54,49,23,50,51,10,46,53,35,23,53,53,10,50,52,38,34,51,52,32,50,50,67,71,75,103

Secondary structure (DSSP, 8-state):
-HHHHHHHHHHHHHSS--HHHHHHHHHHHHHHHHHHHHHHHTTGGGHHHHHHHHHHHHHHHHHHHHTS-S-TTS----HHHHHHHHHHHHHHHHHHHHHHHHHHH-